Protein AF-A0A7K0V0W1-F1 (afdb_monomer_lite)

Secondary structure (DSSP, 8-state):
-----EEEEPPP--TTSTTTTSS-PEEEEEEE-B-SS----GGGGGG--SBSEEEEE-TTSPPEEE---

Structure (mmCIF, N/CA/C/O backbone):
data_AF-A0A7K0V0W1-F1
#
_entry.id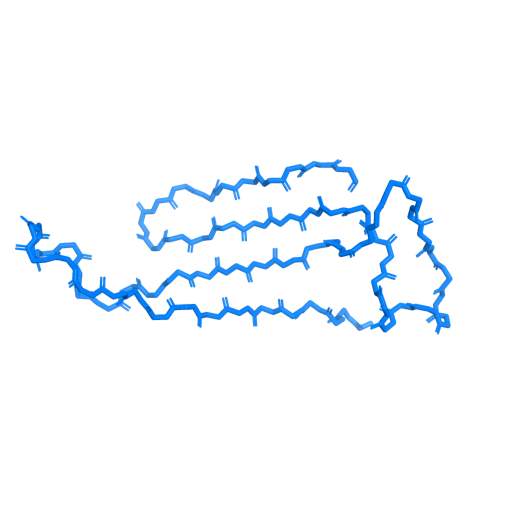   AF-A0A7K0V0W1-F1
#
loop_
_atom_site.group_PDB
_atom_site.id
_atom_site.type_symbol
_atom_site.label_atom_id
_atom_site.label_alt_id
_atom_site.label_comp_id
_atom_site.label_asym_id
_atom_site.label_entity_id
_atom_site.label_seq_id
_atom_site.pdbx_PDB_ins_code
_atom_site.Cartn_x
_atom_site.Cartn_y
_atom_site.Cartn_z
_atom_site.occupancy
_atom_site.B_iso_or_equiv
_atom_site.auth_seq_id
_atom_site.auth_comp_id
_atom_site.auth_asym_id
_atom_site.auth_atom_id
_atom_site.pdbx_PDB_model_num
ATOM 1 N N . MET A 1 1 ? -1.390 -4.008 -15.099 1.00 40.34 1 MET A N 1
ATOM 2 C CA . MET A 1 1 ? -1.843 -4.995 -14.098 1.00 40.34 1 MET A CA 1
ATOM 3 C C . MET A 1 1 ? -1.042 -4.750 -12.841 1.00 40.34 1 MET A C 1
ATOM 5 O O . MET A 1 1 ? 0.169 -4.900 -12.842 1.00 40.34 1 MET A O 1
ATOM 9 N N . SER A 1 2 ? -1.725 -4.208 -11.848 1.00 40.44 2 SER A N 1
ATOM 10 C CA . SER A 1 2 ? -1.208 -3.676 -10.599 1.00 40.44 2 SER A CA 1
ATOM 11 C C . SER A 1 2 ? -0.710 -4.799 -9.686 1.00 40.44 2 SER A C 1
ATOM 13 O O . SER A 1 2 ? -1.517 -5.562 -9.158 1.00 40.44 2 SER A O 1
ATOM 15 N N . HIS A 1 3 ? 0.602 -4.894 -9.467 1.00 45.53 3 HIS A N 1
ATOM 16 C CA . HIS A 1 3 ? 1.153 -5.665 -8.348 1.00 45.53 3 HIS A CA 1
ATOM 17 C C . HIS A 1 3 ? 0.928 -4.889 -7.038 1.00 45.53 3 HIS A C 1
ATOM 19 O O . HIS A 1 3 ? 1.865 -4.414 -6.410 1.00 45.53 3 HIS A O 1
ATOM 25 N N . LEU A 1 4 ? -0.342 -4.723 -6.659 1.00 53.09 4 LEU A N 1
ATOM 26 C CA . LEU A 1 4 ? -0.738 -4.302 -5.319 1.00 53.09 4 LEU A CA 1
ATOM 27 C C . LEU A 1 4 ? -0.587 -5.533 -4.429 1.00 53.09 4 LEU A C 1
ATOM 29 O O . LEU A 1 4 ? -1.383 -6.468 -4.501 1.00 53.09 4 LEU A O 1
ATOM 33 N N . THR A 1 5 ? 0.475 -5.579 -3.636 1.00 58.09 5 THR A N 1
ATOM 34 C CA . THR A 1 5 ? 0.614 -6.595 -2.594 1.00 58.09 5 THR A CA 1
ATOM 35 C C . THR A 1 5 ? -0.253 -6.171 -1.412 1.00 58.09 5 THR A C 1
ATOM 37 O O . THR A 1 5 ? 0.141 -5.295 -0.645 1.00 58.09 5 THR A O 1
ATOM 40 N N . SER A 1 6 ? -1.448 -6.750 -1.288 1.00 56.94 6 SER A N 1
ATOM 41 C CA . SER A 1 6 ? -2.237 -6.674 -0.054 1.00 56.94 6 SER A CA 1
ATOM 42 C C . SER A 1 6 ? -1.697 -7.712 0.928 1.00 56.94 6 SER A C 1
ATOM 44 O O . SER A 1 6 ? -1.440 -8.860 0.554 1.00 56.94 6 SER A O 1
ATOM 46 N N . ALA A 1 7 ? -1.490 -7.293 2.173 1.00 60.25 7 ALA A N 1
ATOM 47 C CA . ALA A 1 7 ? -1.148 -8.186 3.269 1.00 60.25 7 ALA A CA 1
ATOM 48 C C . ALA A 1 7 ? -2.255 -8.115 4.323 1.00 60.25 7 ALA A C 1
ATOM 50 O O . ALA A 1 7 ? -2.531 -7.053 4.885 1.00 60.25 7 ALA A O 1
ATOM 51 N N . THR A 1 8 ? -2.891 -9.254 4.592 1.00 56.50 8 THR A N 1
ATOM 52 C CA . THR A 1 8 ? -3.844 -9.398 5.695 1.00 56.50 8 THR A CA 1
ATOM 53 C C . THR A 1 8 ? -3.093 -9.859 6.934 1.00 56.50 8 THR A C 1
ATOM 55 O O . THR A 1 8 ? -2.499 -10.938 6.941 1.00 56.50 8 THR A O 1
ATOM 58 N N . PHE A 1 9 ? -3.134 -9.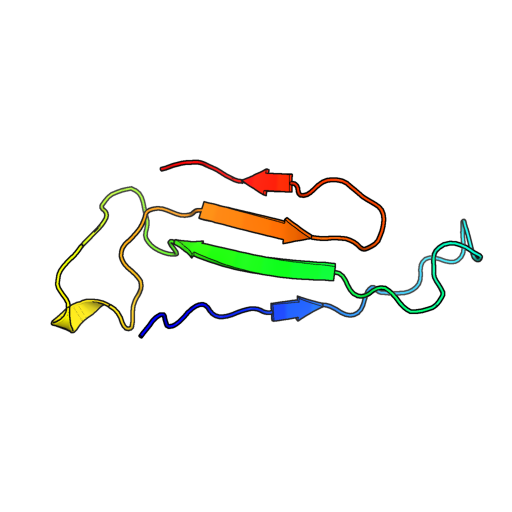056 7.992 1.00 51.12 9 PHE A N 1
ATOM 59 C CA . PHE A 1 9 ? -2.545 -9.417 9.278 1.00 51.12 9 PHE A CA 1
ATOM 60 C C . PHE A 1 9 ? -3.653 -9.893 10.221 1.00 51.12 9 PHE A C 1
ATOM 62 O O . PHE A 1 9 ? -4.592 -9.154 10.520 1.00 51.12 9 PHE A O 1
ATOM 69 N N . ALA A 1 10 ? -3.548 -11.136 10.698 1.00 52.31 10 ALA A N 1
ATOM 70 C CA . ALA A 1 10 ? -4.357 -11.608 11.816 1.00 52.31 10 ALA A CA 1
ATOM 71 C C . ALA A 1 10 ? -3.851 -10.933 13.103 1.00 52.31 10 ALA A C 1
ATOM 73 O O . ALA A 1 10 ? -2.660 -10.995 13.413 1.00 52.31 10 ALA A O 1
ATOM 74 N N . THR A 1 11 ? -4.729 -10.247 13.832 1.00 53.84 11 THR A N 1
ATOM 75 C CA . THR A 1 11 ? -4.372 -9.527 15.061 1.00 53.84 11 THR A CA 1
ATOM 76 C C . THR A 1 11 ? -4.017 -10.498 16.198 1.00 53.84 11 THR A C 1
ATOM 78 O O . THR A 1 11 ? -4.734 -11.480 16.405 1.00 53.84 11 THR A O 1
ATOM 81 N N . PRO A 1 12 ? -2.953 -10.241 16.988 1.00 47.22 12 PRO A N 1
ATOM 82 C CA . PRO A 1 12 ? -2.725 -10.962 18.234 1.00 47.22 12 PRO A CA 1
ATOM 83 C C . PRO A 1 12 ? -3.801 -10.539 19.245 1.00 47.22 12 PRO A C 1
ATOM 85 O O . PRO A 1 12 ? -3.971 -9.358 19.544 1.00 47.22 12 PRO A O 1
ATOM 88 N N . THR A 1 13 ? -4.568 -11.500 19.749 1.00 52.72 13 THR A N 1
ATOM 89 C CA . THR A 1 13 ? -5.653 -11.294 20.717 1.00 52.72 13 THR A CA 1
ATOM 90 C C . THR A 1 13 ? -5.152 -10.612 21.996 1.00 52.72 13 THR A C 1
ATOM 92 O O . THR A 1 13 ? -4.470 -11.242 22.802 1.00 52.72 13 THR A O 1
ATOM 95 N N . TYR A 1 14 ? -5.525 -9.346 22.218 1.00 46.91 14 TYR A N 1
ATOM 96 C CA . TYR A 1 14 ? -5.385 -8.662 23.509 1.00 46.91 14 TYR A CA 1
ATOM 97 C C . TYR A 1 14 ? -6.732 -8.726 24.242 1.00 46.91 14 TYR A C 1
ATOM 99 O O . TYR A 1 14 ? -7.736 -8.187 23.774 1.00 46.91 14 TYR A O 1
ATOM 107 N N . ALA A 1 15 ? -6.771 -9.430 25.372 1.00 45.88 15 ALA A N 1
ATOM 108 C CA . ALA A 1 15 ? -7.974 -9.867 26.089 1.00 45.88 15 ALA A CA 1
ATOM 109 C C . ALA A 1 15 ? -8.767 -8.753 26.824 1.00 45.88 15 ALA A C 1
ATOM 111 O O . ALA A 1 15 ? -9.351 -9.003 27.873 1.00 45.88 15 ALA A O 1
ATOM 112 N N . GLY A 1 16 ? -8.801 -7.522 26.299 1.00 41.25 16 GLY A N 1
ATOM 113 C CA . GLY A 1 16 ? -9.421 -6.365 26.962 1.00 41.25 16 GLY A CA 1
ATOM 114 C C . GLY A 1 16 ? -10.871 -6.027 26.571 1.00 41.25 16 GLY A C 1
ATOM 115 O O . GLY A 1 16 ? -11.607 -5.565 27.430 1.00 41.25 16 GLY A O 1
ATOM 116 N N . ASN A 1 17 ? -11.315 -6.269 25.321 1.00 46.56 17 ASN A N 1
ATOM 117 C CA . ASN A 1 17 ? -12.575 -5.718 24.756 1.00 46.56 17 ASN A CA 1
ATOM 118 C C . ASN A 1 17 ? -13.341 -6.732 23.864 1.00 46.56 17 ASN A C 1
ATOM 120 O O . ASN A 1 17 ? -13.685 -6.457 22.716 1.00 46.56 17 ASN A O 1
ATOM 124 N N . VAL A 1 18 ? -13.557 -7.941 24.381 1.00 45.44 18 VAL A N 1
ATOM 125 C CA . VAL A 1 18 ? -13.746 -9.223 23.660 1.00 45.44 18 VAL A CA 1
ATOM 126 C C . VAL A 1 18 ? -14.894 -9.321 22.614 1.00 45.44 18 VAL A C 1
ATOM 128 O O . VAL A 1 18 ? -14.910 -10.289 21.860 1.00 45.44 18 VAL A O 1
ATOM 131 N N . LEU A 1 19 ? -15.796 -8.340 22.447 1.00 46.28 19 LEU A N 1
ATOM 132 C CA . LEU A 1 19 ? -16.896 -8.417 21.456 1.00 46.28 19 LEU A CA 1
ATOM 133 C C . LEU A 1 19 ? -16.601 -7.782 20.075 1.00 46.28 19 LEU A C 1
ATOM 135 O O . LEU A 1 19 ? -17.165 -8.233 19.084 1.00 46.28 19 LEU A O 1
ATOM 139 N N . PHE A 1 20 ? -15.687 -6.808 19.951 1.00 49.19 20 PHE A N 1
ATOM 140 C CA . PHE A 1 20 ? -15.300 -6.247 18.631 1.00 49.19 20 PHE A CA 1
ATOM 141 C C . PHE A 1 20 ? -14.454 -7.233 17.790 1.00 49.19 20 PHE A C 1
ATOM 143 O O . PHE A 1 20 ? -14.201 -7.023 16.610 1.00 49.19 20 PHE A O 1
ATOM 150 N N . LEU A 1 21 ? -14.016 -8.335 18.407 1.00 47.53 21 LEU A N 1
ATOM 151 C CA . LEU A 1 21 ? -13.007 -9.265 17.897 1.00 47.53 21 LEU A CA 1
ATOM 152 C C . LEU A 1 21 ? -13.585 -10.546 17.270 1.00 47.53 21 LEU A C 1
ATOM 154 O O . LEU A 1 21 ? -12.864 -11.531 17.122 1.00 47.53 21 LEU A O 1
ATOM 158 N N . MET A 1 22 ? -14.860 -10.572 16.876 1.00 51.94 22 MET A N 1
ATOM 159 C CA . MET A 1 22 ? -15.372 -11.656 16.030 1.00 51.94 22 MET A CA 1
ATOM 160 C C . MET A 1 22 ? -15.214 -11.281 14.543 1.00 51.94 22 MET A C 1
ATOM 162 O O . MET A 1 22 ? -16.085 -10.662 13.945 1.00 51.94 22 MET A O 1
ATOM 166 N N . SER A 1 23 ? -14.093 -11.726 13.954 1.00 57.91 23 SER A N 1
ATOM 167 C CA . SER A 1 23 ? -13.870 -12.007 12.514 1.00 57.91 23 SER A CA 1
ATOM 168 C C . SER A 1 23 ? -13.327 -10.925 11.555 1.00 57.91 23 SER A C 1
ATOM 170 O O . SER A 1 23 ? -13.050 -11.262 10.402 1.00 57.91 23 SER A O 1
ATOM 172 N N . GLY A 1 24 ? -13.117 -9.669 11.946 1.00 64.88 24 GLY A N 1
ATOM 173 C CA . GLY A 1 24 ? -12.620 -8.649 11.008 1.00 64.88 24 GLY A CA 1
ATOM 174 C C . GLY A 1 24 ? -11.094 -8.519 10.978 1.00 64.88 24 GLY A C 1
ATOM 175 O O . GLY A 1 24 ? -10.540 -7.823 11.820 1.00 64.88 24 GLY A O 1
ATOM 176 N N . GLY A 1 25 ? -10.396 -9.164 10.038 1.00 74.44 25 GLY A N 1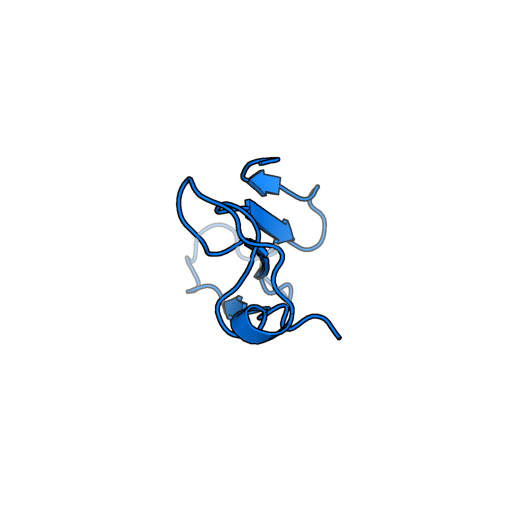
ATOM 177 C CA . GLY A 1 25 ? -8.955 -8.932 9.834 1.00 74.44 25 GLY A CA 1
ATOM 178 C C . GLY A 1 25 ? -8.646 -7.494 9.387 1.00 74.44 25 GLY A C 1
ATOM 179 O O . GLY A 1 25 ? -9.498 -6.838 8.790 1.00 74.44 25 GLY A O 1
ATOM 180 N N . MET A 1 26 ? -7.430 -7.006 9.657 1.00 84.12 26 MET A N 1
ATOM 181 C CA . MET A 1 26 ? -6.944 -5.719 9.138 1.00 84.12 26 MET A CA 1
ATOM 182 C C . MET A 1 26 ? -6.335 -5.922 7.748 1.00 84.12 26 MET A C 1
ATOM 184 O O . MET A 1 26 ? -5.474 -6.793 7.574 1.00 84.12 26 MET A O 1
ATOM 188 N N . ASN A 1 27 ? -6.752 -5.112 6.774 1.00 88.69 27 ASN A N 1
ATOM 189 C CA . ASN A 1 27 ? -6.170 -5.100 5.435 1.00 88.69 27 ASN A CA 1
ATOM 190 C C . ASN A 1 27 ? -5.230 -3.903 5.272 1.00 88.69 27 ASN A C 1
ATOM 192 O O . ASN A 1 27 ? -5.597 -2.774 5.592 1.00 88.69 27 ASN A O 1
ATOM 196 N N . VAL A 1 28 ? -4.031 -4.152 4.747 1.00 89.94 28 VAL A N 1
ATOM 197 C CA . VAL A 1 28 ? -3.084 -3.104 4.357 1.00 89.94 28 VAL A CA 1
ATOM 198 C C . VAL A 1 28 ? -2.830 -3.213 2.864 1.00 89.94 28 VAL A C 1
ATOM 200 O O . VAL A 1 28 ? -2.366 -4.250 2.384 1.00 89.94 28 VAL A O 1
ATOM 203 N N . THR A 1 29 ? -3.102 -2.129 2.139 1.00 91.12 29 THR A N 1
ATOM 204 C CA . THR A 1 29 ? -2.833 -2.020 0.702 1.00 91.12 29 THR A CA 1
ATOM 205 C C . THR A 1 29 ? -1.743 -0.987 0.464 1.00 91.12 29 THR A C 1
ATOM 207 O O . THR A 1 29 ? -1.929 0.183 0.788 1.00 91.12 29 THR A O 1
ATOM 210 N N . PHE A 1 30 ? -0.623 -1.403 -0.128 1.00 89.94 30 PHE A N 1
ATOM 211 C CA . PHE A 1 30 ? 0.447 -0.498 -0.550 1.00 89.94 30 PHE A CA 1
ATOM 212 C C . PHE A 1 30 ? 0.179 0.013 -1.966 1.00 89.94 30 PHE A C 1
ATOM 214 O O . PHE A 1 30 ? 0.167 -0.769 -2.915 1.00 89.94 30 PHE A O 1
ATOM 221 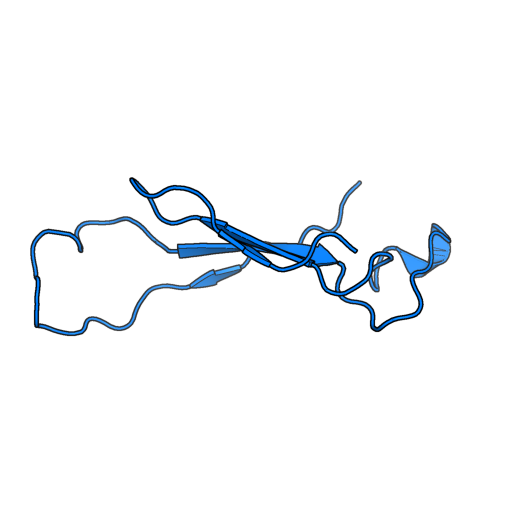N N . TYR A 1 31 ? -0.004 1.324 -2.104 1.00 88.94 31 TYR A N 1
ATOM 222 C CA . TYR A 1 31 ? -0.134 2.024 -3.385 1.00 88.94 31 TYR A CA 1
ATOM 223 C C . TYR A 1 31 ? 1.213 2.544 -3.904 1.00 88.94 31 TYR A C 1
ATOM 225 O O . TYR A 1 31 ? 1.349 2.845 -5.093 1.00 88.94 31 TYR A O 1
ATOM 233 N N . GLY A 1 32 ? 2.227 2.567 -3.041 1.00 89.19 32 GLY A N 1
ATOM 234 C CA . GLY A 1 32 ? 3.598 2.874 -3.399 1.00 89.19 32 GLY A CA 1
ATOM 235 C C . GLY A 1 32 ? 4.578 2.354 -2.359 1.00 89.19 32 GLY A C 1
ATOM 236 O O . GLY A 1 32 ? 4.271 2.244 -1.173 1.00 89.19 32 GLY A O 1
ATOM 237 N N . VAL A 1 33 ? 5.747 1.944 -2.842 1.00 89.31 33 VAL A N 1
ATOM 238 C CA . VAL A 1 33 ? 6.768 1.224 -2.059 1.00 89.31 33 VAL A CA 1
ATOM 239 C C . VAL A 1 33 ? 8.181 1.741 -2.339 1.00 89.31 33 VAL A C 1
ATOM 241 O O . VAL A 1 33 ? 9.158 1.165 -1.863 1.00 89.31 33 VAL A O 1
ATOM 244 N N . ARG A 1 34 ? 8.313 2.815 -3.131 1.00 86.69 34 ARG A N 1
ATOM 245 C CA . ARG A 1 34 ? 9.596 3.475 -3.394 1.00 86.69 34 ARG A CA 1
ATOM 246 C C . ARG A 1 34 ? 9.836 4.593 -2.379 1.00 86.69 34 ARG A C 1
ATOM 248 O O . ARG A 1 34 ? 8.920 5.046 -1.700 1.00 86.69 34 ARG A O 1
ATOM 255 N N . GLY A 1 35 ? 11.091 5.034 -2.290 1.00 83.69 35 GLY A N 1
ATOM 256 C CA . GLY A 1 35 ? 11.451 6.253 -1.562 1.00 83.69 35 GLY A CA 1
ATOM 257 C C . GLY A 1 35 ? 10.960 7.517 -2.277 1.00 83.69 35 GLY A C 1
ATOM 258 O O . GLY A 1 35 ? 10.090 7.461 -3.138 1.00 83.69 35 GLY A O 1
ATOM 259 N N . SER A 1 36 ? 11.576 8.660 -1.982 1.00 86.88 36 SER A N 1
ATOM 260 C CA . SER A 1 36 ? 11.164 9.981 -2.489 1.00 86.88 36 SER A CA 1
ATOM 261 C C . SER A 1 36 ? 11.335 10.208 -4.000 1.00 86.88 36 SER A C 1
ATOM 263 O O . SER A 1 36 ? 11.051 11.298 -4.489 1.00 86.88 36 SER A O 1
ATOM 265 N N . THR A 1 37 ? 11.843 9.228 -4.751 1.00 86.62 37 THR A N 1
ATOM 266 C CA . THR A 1 37 ? 12.022 9.315 -6.207 1.00 86.62 37 THR A CA 1
ATOM 267 C C . THR A 1 37 ? 11.127 8.277 -6.888 1.00 86.62 37 THR A C 1
ATOM 269 O O . THR A 1 37 ? 11.554 7.123 -7.049 1.00 86.62 37 THR A O 1
ATOM 272 N N . PRO A 1 38 ? 9.885 8.647 -7.258 1.00 84.62 38 PRO A N 1
ATOM 273 C CA . PRO A 1 38 ? 8.994 7.757 -7.986 1.00 84.62 38 PRO A CA 1
ATOM 274 C C . PRO A 1 38 ? 9.553 7.431 -9.378 1.00 84.62 38 PRO A C 1
ATOM 276 O O . PRO A 1 38 ? 10.454 8.097 -9.892 1.00 84.62 38 PRO A O 1
ATOM 279 N N . CYS A 1 39 ? 9.045 6.364 -9.983 1.00 85.88 39 CYS A N 1
ATOM 280 C CA . CYS A 1 39 ? 9.466 5.887 -11.292 1.00 85.88 39 CYS A CA 1
ATOM 281 C C . CYS A 1 39 ? 8.308 5.181 -11.992 1.00 85.88 39 CYS A C 1
ATOM 283 O O . CYS A 1 39 ? 7.817 4.155 -11.524 1.00 85.88 39 CYS A O 1
ATOM 285 N N . ASP A 1 40 ? 7.904 5.728 -13.128 1.00 85.31 40 ASP A N 1
ATOM 286 C CA . ASP A 1 40 ? 6.762 5.309 -13.936 1.00 85.31 40 ASP A CA 1
ATOM 287 C C . ASP A 1 40 ? 7.139 4.362 -15.089 1.00 85.31 40 ASP A C 1
ATOM 289 O O . ASP A 1 40 ? 6.271 3.958 -15.861 1.00 85.31 40 ASP A O 1
ATOM 293 N N . ASP A 1 41 ? 8.412 3.956 -15.185 1.00 88.56 41 ASP A N 1
ATOM 294 C CA . ASP A 1 41 ? 8.881 3.016 -16.205 1.00 88.56 41 ASP A CA 1
ATOM 295 C C . ASP A 1 41 ? 8.192 1.640 -16.049 1.00 88.56 41 ASP A C 1
ATOM 297 O O . ASP A 1 41 ? 8.392 0.952 -15.033 1.00 88.56 41 ASP A O 1
ATOM 301 N N . PRO A 1 42 ? 7.437 1.175 -17.066 1.00 86.44 42 PRO A N 1
ATOM 302 C CA . PRO A 1 42 ? 6.793 -0.135 -17.056 1.00 86.44 42 PRO A CA 1
ATOM 303 C C . PRO A 1 42 ? 7.751 -1.304 -16.793 1.00 86.44 42 PRO A C 1
ATOM 305 O O . PRO A 1 42 ? 7.349 -2.298 -16.184 1.00 86.44 42 PRO A O 1
ATOM 308 N N . ALA A 1 43 ? 9.020 -1.200 -17.202 1.00 90.44 43 ALA A N 1
ATOM 309 C CA . ALA A 1 43 ? 10.028 -2.234 -16.970 1.00 90.44 43 ALA A CA 1
ATOM 310 C C . ALA A 1 43 ? 10.366 -2.415 -15.477 1.00 90.44 43 ALA A C 1
ATOM 312 O O . ALA A 1 43 ? 10.824 -3.486 -15.056 1.00 90.44 43 ALA A O 1
ATOM 313 N N . LEU A 1 44 ? 10.119 -1.381 -14.667 1.00 84.31 44 LEU A N 1
ATOM 314 C CA . LEU A 1 44 ? 10.430 -1.331 -13.241 1.00 84.31 44 LEU A CA 1
ATOM 315 C C . LEU A 1 44 ? 9.191 -1.441 -12.344 1.00 84.31 44 LEU A C 1
ATOM 317 O O . LEU A 1 44 ? 9.338 -1.496 -11.123 1.00 84.31 44 LEU A O 1
ATOM 321 N N . ALA A 1 45 ? 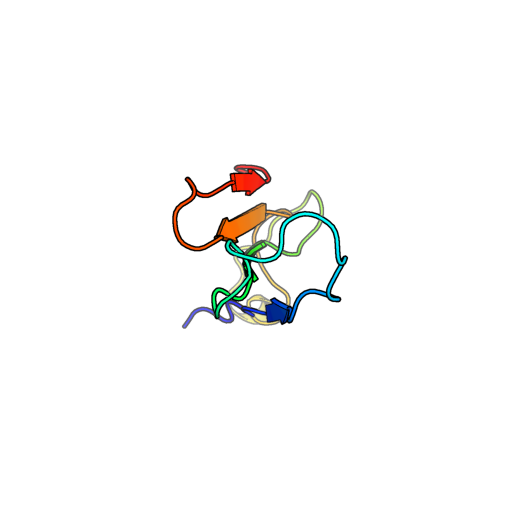7.993 -1.568 -12.924 1.00 81.50 45 ALA A N 1
ATOM 322 C CA . ALA A 1 45 ? 6.726 -1.655 -12.194 1.00 81.50 45 ALA A CA 1
ATOM 323 C C . ALA A 1 45 ? 6.687 -2.790 -11.151 1.00 81.50 45 ALA A C 1
ATOM 325 O O . ALA A 1 45 ? 6.021 -2.670 -10.123 1.00 81.50 45 ALA A O 1
ATOM 326 N N . ARG A 1 46 ? 7.451 -3.875 -11.364 1.00 81.81 46 ARG A N 1
ATOM 327 C CA . ARG A 1 46 ? 7.584 -4.988 -10.402 1.00 81.81 46 ARG A CA 1
ATOM 328 C C . ARG A 1 46 ? 8.222 -4.591 -9.065 1.00 81.81 46 ARG A C 1
ATOM 330 O O . ARG A 1 46 ? 8.055 -5.305 -8.085 1.00 81.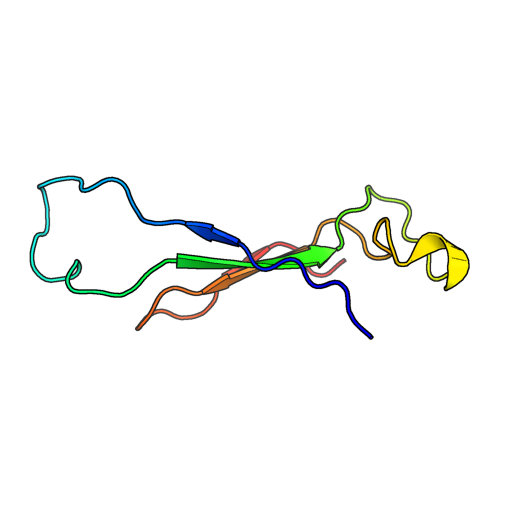81 46 ARG A O 1
ATOM 337 N N . TYR A 1 47 ? 8.961 -3.483 -9.032 1.00 81.12 47 TYR A N 1
ATOM 338 C CA . TYR A 1 47 ? 9.638 -2.948 -7.846 1.00 81.12 47 TYR A CA 1
ATOM 339 C C . TYR A 1 47 ? 8.931 -1.709 -7.279 1.00 81.12 47 TYR A C 1
ATOM 341 O O . TYR A 1 47 ? 9.524 -0.937 -6.526 1.00 81.12 47 TYR A O 1
ATOM 349 N N . GLY A 1 48 ? 7.679 -1.488 -7.683 1.00 78.50 48 GLY A N 1
ATOM 350 C CA . GLY A 1 48 ? 6.926 -0.283 -7.368 1.00 78.50 48 GLY A CA 1
ATOM 351 C C . GLY A 1 48 ? 7.287 0.899 -8.262 1.00 78.50 48 GLY A C 1
ATOM 352 O O . GLY A 1 48 ? 8.246 0.855 -9.039 1.00 78.50 48 GLY A O 1
ATOM 353 N N . GLY A 1 49 ? 6.504 1.965 -8.123 1.00 82.38 49 GLY A N 1
ATOM 354 C CA . GLY A 1 49 ? 6.656 3.188 -8.910 1.00 82.38 49 GLY A CA 1
ATOM 355 C C . GLY A 1 49 ? 6.291 4.460 -8.153 1.00 82.38 49 GLY A C 1
ATOM 356 O O . GLY A 1 49 ? 6.977 5.457 -8.321 1.00 82.38 49 GLY A O 1
ATOM 357 N N . ASN A 1 50 ? 5.306 4.416 -7.257 1.00 88.94 50 ASN A N 1
ATOM 358 C CA . ASN A 1 50 ? 4.950 5.565 -6.421 1.00 88.94 50 ASN A CA 1
ATOM 359 C C . ASN A 1 50 ? 5.788 5.622 -5.136 1.00 88.94 50 ASN A C 1
ATOM 361 O O . ASN A 1 50 ? 6.302 4.589 -4.674 1.00 88.94 50 ASN A O 1
ATOM 365 N N . THR A 1 51 ? 5.871 6.823 -4.559 1.00 89.50 51 THR A N 1
ATOM 366 C CA . THR A 1 51 ? 6.382 7.085 -3.204 1.00 89.50 51 THR A CA 1
ATOM 367 C C . THR A 1 51 ? 5.615 6.246 -2.179 1.00 89.50 51 THR A C 1
ATOM 369 O O . THR A 1 51 ? 4.519 5.776 -2.460 1.00 89.50 51 THR A O 1
ATOM 372 N N . SER A 1 52 ? 6.183 5.998 -1.001 1.00 90.56 52 SER A N 1
ATOM 373 C CA . SER A 1 52 ? 5.546 5.202 0.053 1.00 90.56 52 SER A CA 1
ATOM 374 C C . SER A 1 52 ? 4.141 5.703 0.409 1.00 90.56 52 SER A C 1
ATOM 376 O O . SER A 1 52 ? 4.009 6.665 1.155 1.00 90.56 52 SER A O 1
ATOM 378 N N . CYS A 1 53 ? 3.103 5.011 -0.058 1.00 92.31 53 CYS A N 1
ATOM 379 C CA . CYS A 1 53 ? 1.714 5.327 0.258 1.00 92.31 53 CYS A CA 1
ATOM 380 C C . CYS A 1 53 ? 0.906 4.047 0.488 1.00 92.31 53 CYS A C 1
ATOM 382 O O . CYS A 1 53 ? 1.113 3.023 -0.176 1.00 92.31 53 CYS A O 1
ATOM 384 N N . ALA A 1 54 ? 0.007 4.079 1.471 1.00 92.31 54 ALA A N 1
ATOM 385 C CA . ALA A 1 54 ? -0.770 2.913 1.874 1.00 92.31 54 ALA A CA 1
ATOM 386 C C . ALA A 1 54 ? -2.149 3.282 2.423 1.00 92.31 54 ALA A C 1
ATOM 388 O O . ALA A 1 54 ? -2.365 4.377 2.936 1.00 92.31 54 ALA A O 1
ATOM 389 N N . VAL A 1 55 ? -3.071 2.325 2.360 1.00 94.56 55 VAL A N 1
ATOM 390 C CA . VAL A 1 55 ? -4.379 2.407 3.016 1.00 94.56 55 VAL A CA 1
ATOM 391 C C . VAL A 1 55 ? -4.516 1.256 3.999 1.00 94.56 55 VAL A C 1
ATOM 393 O O . VAL A 1 55 ? -4.193 0.112 3.671 1.00 94.56 55 VAL A O 1
ATOM 396 N N . ILE A 1 56 ? -4.998 1.573 5.199 1.00 93.06 56 ILE A N 1
ATOM 397 C CA . ILE A 1 56 ? -5.368 0.603 6.225 1.00 93.06 56 ILE A CA 1
ATOM 398 C C . ILE A 1 56 ? -6.888 0.567 6.319 1.00 93.06 56 ILE A C 1
ATOM 400 O O . ILE A 1 56 ? -7.527 1.591 6.562 1.00 93.06 56 ILE A O 1
ATOM 404 N N . GLU A 1 57 ? -7.450 -0.625 6.165 1.00 92.44 57 GLU A N 1
ATOM 405 C CA . GLU A 1 57 ? -8.884 -0.868 6.258 1.00 92.44 57 GLU A CA 1
ATOM 406 C C . GLU A 1 57 ? -9.168 -1.819 7.420 1.00 92.44 57 GLU A C 1
ATOM 408 O O . GLU A 1 57 ? -8.567 -2.894 7.543 1.00 92.44 57 GLU A O 1
ATOM 413 N N . ILE A 1 58 ? -10.101 -1.409 8.277 1.00 87.94 58 ILE A N 1
ATOM 414 C CA . ILE A 1 58 ? -10.600 -2.193 9.404 1.00 87.94 58 ILE A CA 1
ATOM 415 C C . ILE A 1 58 ? -12.124 -2.259 9.257 1.00 87.94 58 ILE A C 1
ATOM 417 O O . ILE A 1 58 ? -12.755 -1.216 9.072 1.00 87.94 58 ILE A O 1
ATOM 421 N N . PRO A 1 59 ? -12.746 -3.447 9.342 1.00 84.88 59 PRO A N 1
ATOM 422 C CA . PRO A 1 59 ? -14.194 -3.561 9.220 1.00 84.88 59 PRO A CA 1
ATOM 423 C C . PRO A 1 59 ? -14.939 -2.674 10.223 1.00 84.88 59 PRO A C 1
ATOM 425 O O . PRO A 1 59 ? -14.687 -2.728 11.425 1.00 84.88 59 PRO A O 1
ATOM 428 N N . GLY A 1 60 ? -15.877 -1.871 9.718 1.00 87.00 60 GLY A N 1
ATOM 429 C CA . GLY A 1 60 ? -16.694 -0.969 10.533 1.00 87.00 60 GLY A CA 1
ATOM 430 C C . GLY A 1 60 ? -16.015 0.342 10.943 1.00 87.00 60 GLY A C 1
ATOM 431 O O . GLY A 1 60 ? -16.603 1.085 11.724 1.00 87.00 60 GLY A O 1
ATOM 432 N N . ALA A 1 61 ? -14.818 0.637 10.430 1.00 88.12 61 ALA A N 1
ATOM 433 C CA . ALA A 1 61 ? -14.132 1.910 10.627 1.00 88.12 61 ALA A CA 1
ATOM 434 C C . ALA A 1 61 ? -13.846 2.596 9.285 1.00 88.12 61 ALA A C 1
ATOM 436 O O . ALA A 1 61 ? -13.742 1.936 8.248 1.00 88.12 61 ALA A O 1
ATOM 437 N N . ASP A 1 62 ? -13.689 3.918 9.320 1.00 94.50 62 ASP A N 1
ATOM 438 C CA . ASP A 1 62 ? -13.222 4.674 8.160 1.00 94.50 62 ASP A CA 1
ATOM 439 C C . ASP A 1 62 ? -11.772 4.286 7.811 1.00 94.50 62 ASP A C 1
ATOM 441 O O . ASP A 1 62 ? -10.966 4.021 8.714 1.00 94.50 62 ASP A O 1
ATOM 445 N N . PRO A 1 63 ? -11.412 4.249 6.514 1.00 92.12 63 PRO A N 1
ATOM 446 C CA . PRO A 1 63 ? -10.065 3.897 6.093 1.00 92.12 63 PRO A CA 1
ATOM 447 C C . PRO A 1 63 ? -9.058 4.969 6.514 1.00 92.12 63 PRO A C 1
ATOM 449 O O . PRO A 1 63 ? -9.315 6.170 6.421 1.00 92.12 63 PRO A O 1
ATOM 452 N N . ILE A 1 64 ? -7.868 4.528 6.915 1.00 95.44 64 ILE A N 1
ATOM 453 C CA . ILE A 1 64 ? -6.748 5.421 7.215 1.00 95.44 64 ILE A CA 1
ATOM 454 C C . ILE A 1 64 ? -5.835 5.461 5.996 1.00 95.44 64 ILE A C 1
ATOM 456 O O . ILE A 1 64 ? -5.293 4.433 5.588 1.00 95.44 64 ILE A O 1
ATOM 460 N N . ILE A 1 65 ? -5.647 6.655 5.440 1.00 95.44 65 ILE A N 1
ATOM 461 C CA . ILE A 1 65 ? -4.725 6.898 4.331 1.00 95.44 65 ILE A CA 1
ATOM 462 C C . ILE A 1 65 ? -3.401 7.401 4.901 1.00 95.44 65 ILE A C 1
ATOM 464 O O . ILE A 1 65 ? -3.363 8.385 5.642 1.00 95.44 65 ILE A O 1
ATOM 468 N N . LEU A 1 66 ? -2.319 6.711 4.556 1.00 94.50 66 LEU A N 1
ATOM 469 C CA . LEU A 1 66 ? -0.957 7.068 4.915 1.00 94.50 66 LEU A CA 1
ATOM 470 C C . LEU A 1 66 ? -0.244 7.570 3.663 1.00 94.50 66 LEU A C 1
ATOM 472 O O . LEU A 1 66 ? 0.065 6.780 2.772 1.00 94.50 66 LEU A O 1
ATOM 476 N N . ASP A 1 67 ? 0.028 8.873 3.660 1.00 92.94 67 ASP A N 1
ATOM 477 C CA . ASP A 1 67 ? 0.598 9.629 2.542 1.00 92.94 67 ASP A CA 1
ATOM 478 C C . ASP A 1 67 ? -0.306 9.710 1.291 1.00 92.94 67 ASP A C 1
ATOM 480 O O . ASP A 1 67 ? -1.227 8.919 1.092 1.00 92.94 67 ASP A O 1
ATOM 484 N N . LEU A 1 68 ? -0.057 10.720 0.459 1.00 87.44 68 LEU A N 1
ATOM 485 C CA . LEU A 1 68 ? -0.732 10.994 -0.815 1.00 87.44 68 LEU A CA 1
ATOM 486 C C . LEU A 1 68 ? 0.285 11.424 -1.894 1.00 87.44 68 LEU A C 1
ATOM 488 O O . LEU A 1 68 ? -0.031 12.249 -2.755 1.00 87.44 68 LEU A O 1
ATOM 492 N N . GLY A 1 69 ? 1.516 10.912 -1.792 1.00 72.75 69 GLY A N 1
ATOM 493 C CA . GLY A 1 69 ? 2.650 11.213 -2.675 1.00 72.75 69 GLY A CA 1
ATOM 494 C C . GLY A 1 69 ? 2.989 10.145 -3.708 1.00 72.75 69 GLY A C 1
ATOM 495 O O . GLY A 1 69 ? 2.331 9.080 -3.755 1.00 72.75 69 GLY A O 1
#

Foldseek 3Di:
DAPFDKDWDDDDDDPDPPPLPPDKTKIKTWQADDDPQFAPDPVCPVVGGDHTWMWIDTPPDDIDTDDDD

pLDDT: mean 74.77, std 18.56, range [40.34, 95.44]

Radius of gyration: 15.38 Å; chains: 1; bounding box: 29×23×44 Å

Sequence (69 aa):
MSHLTSATFATPTYAGNVLFLMSGGMNVTFYGVRGSTPCDDPALARYGGNTSCAVIEIPGADPIILDLG